Protein AF-A0A925F5R4-F1 (afdb_monomer_lite)

Radius of gyration: 21.8 Å; chains: 1; bounding box: 61×35×30 Å

Sequence (56 aa):
MRSLLFTVLLLTSSTGLFAQLSFIKEAYQKFEYKIPMRDGVKLHTAVYVPKDASAQ

Structure (mmCIF, N/CA/C/O backbone):
data_AF-A0A925F5R4-F1
#
_entry.id   AF-A0A925F5R4-F1
#
loop_
_atom_site.group_PDB
_atom_site.id
_atom_site.type_symbol
_atom_site.label_atom_id
_atom_site.label_alt_id
_atom_site.label_comp_id
_atom_site.label_asym_id
_atom_site.label_entity_id
_atom_site.label_seq_id
_atom_site.pdbx_PDB_ins_code
_atom_sit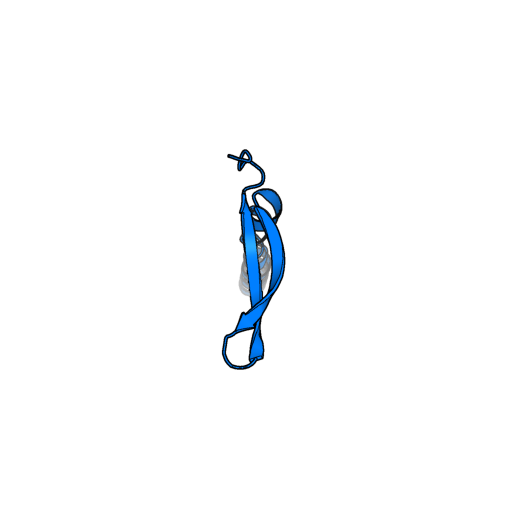e.Cartn_x
_atom_site.Cartn_y
_atom_site.Cartn_z
_atom_site.occupancy
_atom_site.B_iso_or_equiv
_atom_site.auth_seq_id
_atom_s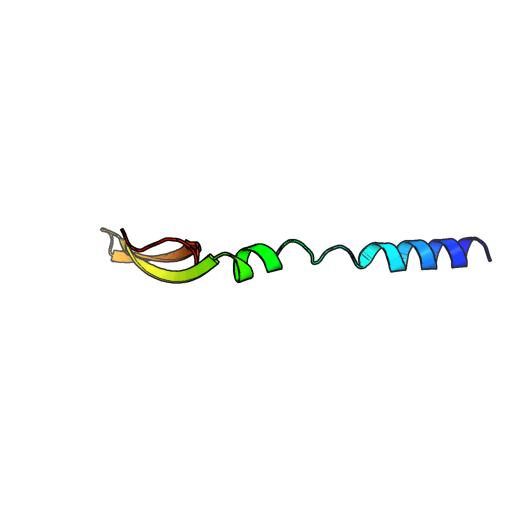ite.auth_comp_id
_atom_site.auth_asym_id
_atom_site.auth_atom_id
_atom_site.pdbx_PDB_model_num
ATOM 1 N N . MET A 1 1 ? 39.911 -26.958 10.228 1.00 61.69 1 MET A N 1
ATOM 2 C CA . MET A 1 1 ? 39.893 -26.324 8.886 1.00 61.69 1 MET A CA 1
ATOM 3 C C . MET A 1 1 ? 38.600 -26.593 8.105 1.00 61.69 1 MET A C 1
ATOM 5 O O . MET A 1 1 ? 38.044 -25.639 7.586 1.00 61.69 1 MET A O 1
ATOM 9 N N . ARG A 1 2 ? 38.057 -27.827 8.071 1.00 62.78 2 ARG A N 1
ATOM 10 C CA . ARG A 1 2 ? 36.777 -28.132 7.382 1.00 62.78 2 ARG A CA 1
ATOM 11 C C . ARG A 1 2 ? 35.538 -27.446 7.987 1.00 62.78 2 ARG A C 1
ATOM 13 O O . ARG A 1 2 ? 34.696 -27.000 7.222 1.00 62.78 2 ARG A O 1
ATOM 20 N N . SER A 1 3 ? 35.441 -27.297 9.317 1.00 60.31 3 SER A N 1
ATOM 21 C CA . SER A 1 3 ? 34.299 -26.584 9.927 1.00 60.31 3 SER A CA 1
ATOM 22 C C . SER A 1 3 ? 34.327 -25.079 9.653 1.00 60.31 3 SER A C 1
ATOM 24 O O . SER A 1 3 ? 33.280 -24.490 9.443 1.00 60.31 3 SER A O 1
ATOM 26 N N . LEU A 1 4 ? 35.518 -24.477 9.552 1.00 71.06 4 LEU A N 1
ATOM 27 C CA . LEU A 1 4 ? 35.688 -23.055 9.234 1.00 71.06 4 LEU A CA 1
ATOM 28 C C . LEU A 1 4 ? 35.219 -22.739 7.803 1.00 71.06 4 LEU A C 1
ATOM 30 O O . LEU A 1 4 ? 34.547 -21.741 7.573 1.00 71.06 4 LEU A O 1
ATOM 34 N N . LEU A 1 5 ? 35.506 -23.645 6.863 1.00 69.94 5 LEU A N 1
ATOM 35 C CA . LEU A 1 5 ? 35.008 -23.600 5.484 1.00 69.94 5 LEU A CA 1
ATOM 36 C C . LEU A 1 5 ? 33.477 -23.716 5.409 1.00 69.94 5 LEU A C 1
ATOM 38 O O . LEU A 1 5 ? 32.846 -23.023 4.616 1.00 69.94 5 LEU A O 1
ATOM 42 N N . PHE A 1 6 ? 32.877 -24.550 6.262 1.00 73.25 6 PHE A N 1
ATOM 43 C CA . PHE A 1 6 ? 31.425 -24.727 6.326 1.00 73.25 6 PHE A CA 1
ATOM 44 C C . PHE A 1 6 ? 30.716 -23.481 6.874 1.00 73.25 6 PHE A C 1
ATOM 46 O O . PHE A 1 6 ? 29.689 -23.069 6.339 1.00 73.25 6 PHE A O 1
ATOM 53 N N . T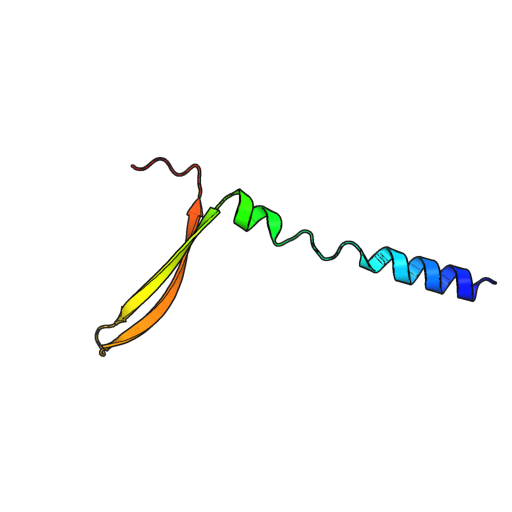HR A 1 7 ? 31.294 -22.834 7.890 1.00 75.50 7 THR A N 1
ATOM 54 C CA . THR A 1 7 ? 30.751 -21.592 8.458 1.00 75.50 7 THR A CA 1
ATOM 55 C C . THR A 1 7 ? 30.813 -20.433 7.462 1.00 75.50 7 THR A C 1
ATOM 57 O O . THR A 1 7 ? 29.866 -19.657 7.373 1.00 75.50 7 THR A O 1
ATOM 60 N N . VAL A 1 8 ? 31.883 -20.333 6.666 1.00 78.56 8 VAL A N 1
ATOM 61 C CA . VAL A 1 8 ? 32.017 -19.298 5.625 1.00 78.56 8 VAL A CA 1
ATOM 62 C C . VAL A 1 8 ? 31.001 -19.502 4.492 1.00 78.56 8 VAL A C 1
ATOM 64 O O . VAL A 1 8 ? 30.398 -18.533 4.040 1.00 78.56 8 VAL A O 1
ATOM 67 N N . LEU A 1 9 ? 30.747 -20.751 4.086 1.00 73.00 9 LEU A N 1
ATOM 68 C CA . LEU A 1 9 ? 29.742 -21.096 3.070 1.00 73.00 9 LEU A CA 1
ATOM 69 C C . LEU A 1 9 ? 28.301 -20.792 3.528 1.00 73.00 9 LEU A C 1
ATOM 71 O O . LEU A 1 9 ? 27.461 -20.353 2.740 1.00 73.00 9 LEU A O 1
ATOM 75 N N . LEU A 1 10 ? 28.009 -21.003 4.814 1.00 68.38 10 LEU A N 1
ATOM 76 C CA . LEU A 1 10 ? 26.700 -20.690 5.390 1.00 68.38 10 LEU A CA 1
ATOM 77 C C . LEU A 1 10 ? 26.465 -19.172 5.477 1.00 68.38 10 LEU A C 1
ATOM 79 O O . LEU A 1 10 ? 25.345 -18.704 5.280 1.00 68.38 10 LEU A O 1
ATOM 83 N N . LEU A 1 11 ? 27.526 -18.399 5.730 1.00 66.69 11 LEU A N 1
ATOM 84 C CA . LEU A 1 11 ? 27.450 -16.947 5.883 1.00 66.69 11 LEU A CA 1
ATOM 85 C C . LEU A 1 11 ? 27.207 -16.232 4.542 1.00 66.69 11 LEU A C 1
ATOM 87 O O . LEU A 1 11 ? 26.418 -15.289 4.487 1.00 66.69 11 LEU A O 1
ATOM 91 N N . THR A 1 12 ? 27.800 -16.709 3.443 1.00 65.25 12 THR A N 1
ATOM 92 C CA . THR A 1 12 ? 27.624 -16.113 2.101 1.00 65.25 12 THR A CA 1
ATOM 93 C C . THR A 1 12 ? 26.247 -16.385 1.488 1.00 65.25 12 THR A C 1
ATOM 95 O O . THR A 1 12 ? 25.733 -15.551 0.739 1.00 65.25 12 THR A O 1
ATOM 98 N N . SER A 1 13 ? 25.609 -17.499 1.854 1.00 65.19 13 SER A N 1
ATOM 99 C CA . SER A 1 13 ? 24.297 -17.920 1.332 1.00 65.19 13 SER A CA 1
ATOM 100 C C . SER A 1 13 ? 23.126 -17.028 1.786 1.00 65.19 13 SER A C 1
ATOM 102 O O . SER A 1 13 ? 22.048 -17.072 1.201 1.00 65.19 13 SER A O 1
ATOM 104 N N . SER A 1 14 ? 23.324 -16.189 2.809 1.00 62.78 14 SER A N 1
ATOM 105 C CA . SER A 1 14 ? 22.279 -15.320 3.379 1.00 62.78 14 SER A CA 1
ATOM 106 C C . SER A 1 14 ? 22.053 -14.000 2.621 1.00 62.78 14 SER A C 1
ATOM 108 O O . SER A 1 14 ? 21.069 -13.303 2.866 1.00 62.78 14 SER A O 1
ATOM 110 N N . THR A 1 15 ? 22.923 -13.660 1.665 1.00 63.22 15 THR A N 1
ATOM 111 C CA . THR A 1 15 ? 22.899 -12.368 0.948 1.00 63.22 15 THR A CA 1
ATOM 112 C C . THR A 1 15 ? 21.775 -12.234 -0.094 1.00 63.22 15 THR A C 1
ATOM 114 O O . THR A 1 15 ? 21.492 -11.128 -0.548 1.00 63.22 15 THR A O 1
ATOM 117 N N . GLY A 1 16 ? 21.083 -13.324 -0.446 1.00 63.41 16 GLY A N 1
ATOM 118 C CA . GLY A 1 16 ? 20.064 -13.355 -1.507 1.00 63.41 16 GLY A CA 1
ATOM 119 C C . GLY A 1 16 ? 18.626 -12.990 -1.103 1.00 63.41 16 GLY A C 1
ATOM 120 O O . GLY A 1 16 ? 17.730 -13.071 -1.938 1.00 63.41 16 GLY A O 1
ATOM 121 N N . LEU A 1 17 ? 18.358 -12.604 0.149 1.00 60.38 17 LEU A N 1
ATOM 122 C CA . LEU A 1 17 ? 16.981 -12.479 0.667 1.00 60.38 17 LEU A CA 1
ATOM 123 C C . LEU A 1 17 ? 16.253 -11.151 0.350 1.00 60.38 17 LEU A C 1
ATOM 125 O O . LEU A 1 17 ? 15.101 -10.987 0.743 1.00 60.38 17 LEU A O 1
ATOM 129 N N . PHE A 1 18 ? 16.866 -10.202 -0.368 1.00 60.28 18 PHE A N 1
ATOM 130 C CA . PHE A 1 18 ? 16.298 -8.852 -0.571 1.00 60.28 18 PHE A CA 1
ATOM 131 C C . PHE A 1 18 ? 15.588 -8.613 -1.920 1.00 60.28 18 PHE A C 1
ATOM 133 O O . PHE A 1 18 ? 15.136 -7.499 -2.183 1.00 60.28 18 PHE A O 1
ATOM 140 N N . ALA A 1 19 ? 15.438 -9.631 -2.772 1.00 61.12 19 ALA A N 1
ATOM 141 C CA . ALA A 1 19 ? 14.989 -9.446 -4.159 1.00 61.12 19 ALA A CA 1
ATOM 142 C C . ALA A 1 19 ? 13.497 -9.086 -4.350 1.00 61.12 19 ALA A C 1
ATOM 144 O O . ALA A 1 19 ? 13.115 -8.623 -5.419 1.00 61.12 19 ALA A O 1
ATOM 145 N N . GLN A 1 20 ? 12.627 -9.279 -3.354 1.00 63.53 20 GLN A N 1
ATOM 146 C CA . GLN A 1 20 ? 11.177 -9.258 -3.606 1.00 63.53 20 GLN A CA 1
ATOM 147 C C . GLN A 1 20 ? 10.519 -7.861 -3.573 1.00 63.53 20 GLN A C 1
ATOM 149 O O . GLN A 1 20 ? 9.391 -7.702 -4.031 1.00 63.53 20 GLN A O 1
ATOM 154 N N . LEU A 1 21 ? 11.188 -6.832 -3.039 1.00 62.44 21 LEU A N 1
ATOM 155 C CA . LEU A 1 21 ? 10.564 -5.520 -2.783 1.00 62.44 21 LEU A CA 1
ATOM 156 C C . LEU A 1 21 ? 10.837 -4.448 -3.850 1.00 62.44 21 LEU A C 1
ATOM 158 O O . LEU A 1 21 ? 10.132 -3.436 -3.872 1.00 62.44 21 LEU A O 1
ATOM 162 N N . SER A 1 22 ? 11.841 -4.629 -4.710 1.00 74.19 22 SER A N 1
ATOM 163 C CA . SER A 1 22 ? 12.216 -3.644 -5.736 1.00 74.19 22 SER A CA 1
ATOM 164 C C . SER A 1 22 ? 11.165 -3.542 -6.841 1.00 74.19 22 SER A C 1
ATOM 166 O O . SER A 1 22 ? 10.695 -2.444 -7.138 1.00 74.19 22 SER A O 1
ATOM 168 N N . PHE A 1 23 ? 10.701 -4.686 -7.353 1.00 81.06 23 PHE A N 1
ATOM 169 C CA . PHE A 1 23 ? 9.768 -4.753 -8.482 1.00 81.06 23 PHE A CA 1
ATOM 170 C C . PHE A 1 23 ? 8.489 -3.927 -8.269 1.00 81.06 23 PHE A C 1
ATOM 172 O O . PHE A 1 23 ? 8.073 -3.176 -9.147 1.00 81.06 23 PHE A O 1
ATOM 179 N N . ILE A 1 24 ? 7.881 -4.005 -7.080 1.00 82.56 24 ILE A N 1
ATOM 180 C CA . ILE A 1 24 ? 6.629 -3.288 -6.787 1.00 82.56 24 ILE A CA 1
ATOM 181 C C . ILE A 1 24 ? 6.846 -1.768 -6.817 1.00 82.56 24 ILE A C 1
ATOM 183 O O . ILE A 1 24 ? 6.022 -1.043 -7.366 1.00 82.56 24 ILE A O 1
ATOM 187 N N . LYS A 1 25 ? 7.958 -1.272 -6.259 1.00 83.50 25 LYS A N 1
ATOM 188 C CA . LYS A 1 25 ? 8.278 0.169 -6.249 1.00 83.50 25 LYS A CA 1
ATOM 189 C C . LYS A 1 25 ? 8.628 0.694 -7.642 1.00 83.50 25 LYS A C 1
ATOM 191 O O . LYS A 1 25 ? 8.379 1.861 -7.955 1.00 83.50 25 LYS A O 1
ATOM 196 N N . GLU A 1 26 ? 9.228 -0.155 -8.467 1.00 86.75 26 GLU A N 1
ATOM 197 C CA . GLU A 1 26 ? 9.613 0.172 -9.836 1.00 86.75 26 GLU A CA 1
ATOM 198 C C . GLU A 1 26 ? 8.395 0.226 -10.761 1.00 86.75 26 GLU A C 1
ATOM 200 O O . GLU A 1 26 ? 8.233 1.225 -11.460 1.00 86.75 26 GLU A O 1
ATOM 205 N N . ALA A 1 27 ? 7.503 -0.765 -10.698 1.00 90.50 27 ALA A N 1
ATOM 206 C CA . ALA A 1 27 ? 6.366 -0.894 -11.611 1.00 90.50 27 ALA A CA 1
ATOM 207 C C . ALA A 1 27 ? 5.094 -0.146 -11.166 1.00 90.50 27 ALA A C 1
ATOM 209 O O . ALA A 1 27 ? 4.287 0.231 -12.014 1.00 90.50 27 ALA A O 1
ATOM 210 N N . TYR A 1 28 ? 4.907 0.112 -9.864 1.00 93.00 28 TYR A N 1
ATOM 211 C CA . TYR A 1 28 ? 3.659 0.672 -9.331 1.00 93.00 28 TYR A CA 1
ATOM 212 C C . TYR A 1 28 ? 3.869 1.979 -8.566 1.00 93.00 28 TYR A C 1
ATOM 214 O O . TYR A 1 28 ? 4.862 2.171 -7.861 1.00 93.00 28 TYR A O 1
ATOM 222 N N . GLN A 1 29 ? 2.887 2.872 -8.664 1.00 93.25 29 GLN A N 1
ATOM 223 C CA . GLN A 1 29 ? 2.731 4.019 -7.780 1.00 93.25 29 GLN A CA 1
ATOM 224 C C . GLN A 1 29 ? 1.814 3.635 -6.617 1.00 93.25 29 GLN A C 1
ATOM 226 O O . GLN A 1 29 ? 0.703 3.143 -6.822 1.00 93.25 29 GLN A O 1
ATOM 231 N N . LYS A 1 30 ? 2.276 3.868 -5.386 1.00 94.38 30 LYS A N 1
ATOM 232 C CA . LYS A 1 30 ? 1.482 3.634 -4.177 1.00 94.38 30 LYS A CA 1
ATOM 233 C C . LYS A 1 30 ? 0.716 4.898 -3.795 1.00 94.38 30 LYS A C 1
ATOM 235 O O . LYS A 1 30 ? 1.305 5.980 -3.743 1.00 94.38 30 LYS A O 1
ATOM 240 N N . PHE A 1 31 ? -0.553 4.725 -3.454 1.00 95.31 31 PHE A N 1
ATOM 241 C CA . PHE A 1 31 ? -1.415 5.736 -2.857 1.00 95.31 31 PHE A CA 1
ATOM 242 C C . PHE A 1 31 ? -1.999 5.213 -1.550 1.00 95.31 31 PHE A C 1
ATOM 244 O O . PHE A 1 31 ? -2.290 4.024 -1.420 1.00 95.31 31 PHE A O 1
ATOM 251 N N . GLU A 1 32 ? -2.181 6.101 -0.582 1.00 97.75 32 GLU A N 1
ATOM 252 C CA . GLU A 1 32 ? -2.774 5.764 0.708 1.00 97.75 32 GLU A CA 1
ATOM 253 C C . GLU A 1 32 ? -3.991 6.644 0.960 1.00 97.75 32 GLU A C 1
ATOM 255 O O . GLU A 1 32 ? -3.929 7.870 0.857 1.00 97.75 32 GLU A O 1
ATOM 260 N N . TYR A 1 33 ? -5.107 6.001 1.294 1.00 97.62 33 TYR A N 1
ATOM 261 C CA . TYR A 1 33 ? -6.387 6.658 1.507 1.00 97.62 33 TYR A CA 1
ATOM 262 C C . TYR A 1 33 ? -6.994 6.263 2.849 1.00 97.62 33 TYR A C 1
ATOM 264 O O . TYR A 1 33 ? -6.747 5.185 3.400 1.00 97.62 33 TYR A O 1
ATOM 272 N N . LYS A 1 34 ? -7.843 7.154 3.358 1.00 97.88 34 LYS A N 1
ATOM 273 C CA . LY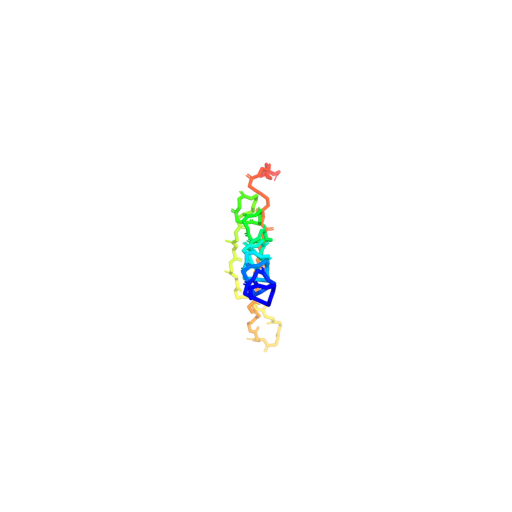S A 1 34 ? -8.729 6.905 4.493 1.00 97.88 34 LYS A CA 1
ATOM 274 C C . LYS A 1 34 ? -10.161 6.859 3.978 1.00 97.88 34 LYS A C 1
ATOM 276 O O . LYS A 1 34 ? -10.813 7.896 3.901 1.00 97.88 34 LYS A O 1
ATOM 281 N N . ILE A 1 35 ? -10.622 5.673 3.594 1.00 97.50 35 ILE A N 1
ATOM 282 C CA . ILE A 1 35 ? -11.949 5.501 2.995 1.00 97.50 35 ILE A CA 1
ATOM 283 C C . ILE A 1 35 ? -12.996 5.547 4.113 1.00 97.50 35 ILE A C 1
ATOM 285 O O . ILE A 1 35 ? -12.922 4.719 5.025 1.00 97.50 35 ILE A O 1
ATOM 289 N N . PRO A 1 36 ? -13.932 6.513 4.095 1.00 97.75 36 PRO A N 1
ATOM 290 C CA . PRO A 1 36 ? -15.007 6.559 5.070 1.00 97.75 36 P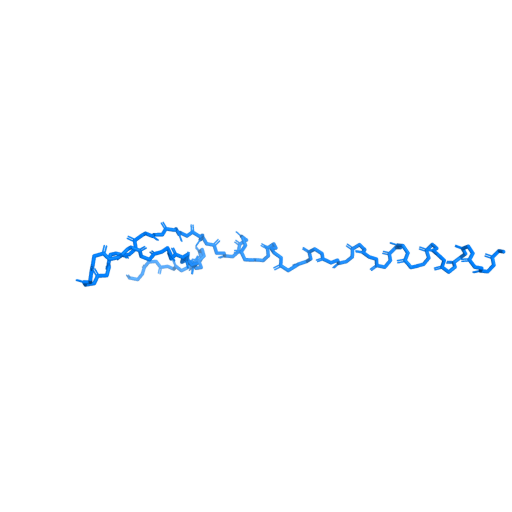RO A CA 1
ATOM 291 C C . PRO A 1 36 ? -16.028 5.462 4.772 1.00 97.75 36 PRO A C 1
ATOM 293 O O . PRO A 1 36 ? -16.480 5.295 3.639 1.00 97.75 36 PRO A O 1
ATOM 296 N N . MET A 1 37 ? -16.406 4.734 5.810 1.00 97.38 37 MET A N 1
ATOM 297 C CA . MET A 1 37 ? -17.446 3.718 5.767 1.00 97.38 37 MET A CA 1
ATOM 298 C C . MET A 1 37 ? -18.790 4.312 6.201 1.00 97.38 37 MET A C 1
ATOM 300 O O . MET A 1 37 ? -18.861 5.409 6.761 1.00 97.38 37 MET A O 1
ATOM 304 N N . ARG A 1 38 ? -19.882 3.580 5.946 1.00 97.81 38 ARG A N 1
ATOM 305 C CA . ARG A 1 38 ? -21.250 4.018 6.289 1.00 97.81 38 ARG A CA 1
ATOM 306 C C . ARG A 1 38 ? -21.475 4.208 7.789 1.00 97.81 38 ARG A C 1
ATOM 308 O O . ARG A 1 38 ? -22.334 4.989 8.175 1.00 97.81 38 ARG A O 1
ATOM 315 N N . ASP A 1 39 ? -20.728 3.484 8.608 1.00 97.38 39 ASP A N 1
ATOM 316 C CA . ASP A 1 39 ? -20.750 3.546 10.070 1.00 97.38 39 ASP A CA 1
ATOM 317 C C . ASP A 1 39 ? -19.848 4.660 10.642 1.00 97.38 39 ASP A C 1
ATOM 319 O O . ASP A 1 39 ? -19.770 4.829 11.856 1.00 97.38 39 ASP A O 1
ATOM 323 N N . GLY A 1 40 ? -19.167 5.430 9.786 1.00 96.50 40 GLY A N 1
ATOM 324 C CA . GLY A 1 40 ? -18.264 6.511 10.182 1.00 96.50 40 GLY A CA 1
ATOM 325 C C . GLY A 1 40 ? -16.819 6.080 10.454 1.00 96.50 40 GLY A C 1
ATOM 326 O O . GLY A 1 40 ? -15.958 6.947 10.640 1.00 96.50 40 GLY A O 1
ATOM 327 N N . VAL A 1 41 ? -16.503 4.780 10.427 1.00 97.38 41 VAL A N 1
ATOM 328 C CA . VAL A 1 41 ? -15.120 4.296 10.552 1.00 97.38 41 VAL A CA 1
ATOM 329 C C . VAL A 1 41 ? -14.335 4.633 9.281 1.00 97.38 41 VAL A C 1
ATOM 331 O O . VA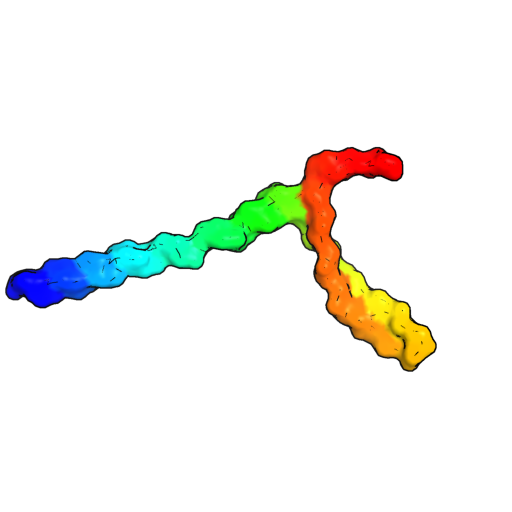L A 1 41 ? -14.865 4.597 8.173 1.00 97.38 41 VAL A O 1
ATOM 334 N N . LYS A 1 42 ? -13.046 4.970 9.417 1.00 98.19 42 LYS A N 1
ATOM 335 C CA . LYS A 1 42 ? -12.157 5.228 8.274 1.00 98.19 42 LYS A CA 1
ATOM 336 C C . LYS A 1 42 ? -11.159 4.094 8.094 1.00 98.19 42 LYS A C 1
ATOM 338 O O . LYS A 1 42 ? -10.282 3.905 8.939 1.00 98.19 42 LYS A O 1
ATOM 343 N N . LEU A 1 43 ? -11.238 3.392 6.968 1.00 97.94 43 LEU A N 1
ATOM 344 C CA . LEU A 1 43 ? -10.310 2.312 6.645 1.00 97.94 43 LEU A CA 1
ATOM 345 C C . LEU A 1 43 ? -9.028 2.860 6.029 1.00 97.94 43 LEU A C 1
ATOM 347 O O . LEU A 1 43 ? -9.057 3.638 5.076 1.00 97.94 43 LEU A O 1
ATOM 351 N N . HIS A 1 44 ? -7.891 2.423 6.563 1.00 97.94 44 HIS A N 1
ATOM 352 C CA . HIS A 1 44 ? -6.606 2.639 5.917 1.00 97.94 44 HIS A CA 1
ATOM 353 C C . HIS A 1 44 ? -6.478 1.708 4.713 1.00 97.94 44 HIS A C 1
ATOM 355 O O . HIS A 1 44 ? -6.502 0.491 4.874 1.00 97.94 44 HIS A O 1
ATOM 361 N N . THR A 1 45 ? -6.322 2.284 3.526 1.00 97.56 45 THR A N 1
ATOM 362 C CA . THR A 1 45 ? -6.270 1.529 2.273 1.00 97.56 45 THR A CA 1
ATOM 363 C C . THR A 1 45 ? -5.038 1.940 1.483 1.00 97.56 45 THR A C 1
ATOM 365 O O . THR A 1 45 ? -4.855 3.126 1.218 1.00 97.56 45 THR A O 1
ATOM 368 N N . ALA A 1 46 ? -4.209 0.968 1.100 1.00 97.00 46 ALA A N 1
ATOM 369 C CA . ALA A 1 46 ? -3.090 1.172 0.187 1.00 97.00 46 ALA A CA 1
ATOM 370 C C . ALA A 1 46 ? -3.479 0.679 -1.213 1.00 97.00 46 ALA A C 1
ATOM 372 O O . ALA A 1 46 ? -3.843 -0.485 -1.374 1.00 97.00 46 ALA A O 1
ATOM 373 N N . VAL A 1 47 ? -3.396 1.556 -2.210 1.00 95.62 47 VAL A N 1
ATOM 374 C CA . VAL A 1 47 ? -3.720 1.274 -3.614 1.00 95.62 47 VAL A CA 1
ATOM 375 C C . VAL A 1 47 ? -2.433 1.329 -4.433 1.00 95.62 47 VAL A C 1
ATOM 377 O O . VAL A 1 47 ? -1.673 2.287 -4.314 1.00 95.62 47 VAL A O 1
ATOM 380 N N . TYR A 1 48 ? -2.187 0.312 -5.260 1.00 94.00 48 TYR A N 1
ATOM 381 C CA . TYR A 1 48 ? -1.044 0.253 -6.174 1.00 94.00 48 TYR A CA 1
ATOM 382 C C . TYR A 1 48 ? -1.545 0.365 -7.611 1.00 94.00 48 TYR A C 1
ATOM 384 O O . TYR A 1 48 ? -2.289 -0.497 -8.072 1.00 94.00 48 TYR A O 1
ATOM 392 N N . VAL A 1 49 ? -1.139 1.423 -8.309 1.00 93.12 49 VAL A N 1
ATOM 393 C CA . VAL A 1 49 ? -1.513 1.671 -9.708 1.00 93.12 49 VAL A CA 1
ATOM 394 C C . VAL A 1 49 ? -0.286 1.432 -10.592 1.00 93.12 49 VAL A C 1
ATOM 396 O O . VAL A 1 49 ? 0.767 1.992 -10.275 1.00 93.12 49 VAL A O 1
ATOM 399 N N . PRO A 1 50 ? -0.370 0.611 -11.657 1.00 93.50 50 PRO A N 1
ATOM 400 C CA . PRO A 1 50 ? 0.729 0.455 -12.608 1.00 93.50 50 PRO A CA 1
ATOM 401 C C . PRO A 1 50 ? 1.131 1.810 -13.195 1.00 93.50 50 PRO A C 1
ATOM 403 O O . PRO A 1 50 ? 0.268 2.611 -13.554 1.00 93.50 50 PRO A O 1
ATOM 406 N N . LYS A 1 51 ? 2.431 2.098 -13.286 1.00 89.94 51 LYS A N 1
ATOM 407 C CA . LYS A 1 51 ? 2.914 3.389 -13.816 1.00 89.94 51 LYS A CA 1
ATOM 408 C C . LYS A 1 51 ? 2.658 3.563 -15.315 1.00 89.94 51 LYS A C 1
ATOM 410 O O . LYS A 1 51 ? 2.649 4.687 -15.801 1.00 89.94 51 LYS A O 1
ATOM 415 N N . ASP A 1 52 ? 2.468 2.463 -16.028 1.00 88.75 52 ASP A N 1
ATOM 416 C CA . ASP A 1 52 ? 2.142 2.391 -17.452 1.00 88.75 52 ASP A CA 1
ATOM 417 C C . ASP A 1 52 ? 0.630 2.322 -17.721 1.00 88.75 52 ASP A C 1
ATOM 419 O O . ASP A 1 52 ? 0.214 2.242 -18.879 1.00 88.75 52 ASP A O 1
ATOM 423 N N . ALA A 1 53 ? -0.206 2.397 -16.679 1.00 79.00 53 ALA A N 1
ATOM 424 C CA . ALA A 1 53 ? -1.642 2.532 -16.846 1.00 79.00 53 ALA A CA 1
ATOM 425 C C . ALA A 1 53 ? -1.937 3.875 -17.531 1.00 79.00 53 ALA A C 1
ATOM 427 O O . ALA A 1 53 ? -1.888 4.937 -16.909 1.00 79.00 53 ALA A O 1
ATOM 428 N N . SER A 1 54 ? -2.227 3.835 -18.833 1.00 72.06 54 SER A N 1
ATOM 429 C CA . SER A 1 54 ? -2.773 4.997 -19.531 1.00 72.06 54 SER A CA 1
ATOM 430 C C . SER A 1 54 ? -4.104 5.360 -18.880 1.00 72.06 54 SER A C 1
ATOM 432 O O . SER A 1 54 ? -4.942 4.484 -18.667 1.00 72.06 54 SER A O 1
ATOM 434 N N . ALA A 1 55 ? -4.285 6.636 -18.535 1.00 62.66 55 ALA A N 1
ATOM 435 C CA . ALA A 1 55 ? -5.578 7.133 -18.088 1.00 62.66 55 ALA A CA 1
ATOM 436 C C . ALA A 1 55 ? -6.579 6.897 -19.225 1.00 62.66 55 ALA A C 1
ATOM 438 O O . ALA A 1 55 ? -6.415 7.454 -20.311 1.00 62.66 55 ALA A O 1
ATOM 439 N N . GLN A 1 56 ? -7.536 6.004 -18.990 1.00 58.97 56 GLN A N 1
ATOM 440 C CA . GLN A 1 56 ? -8.619 5.722 -19.921 1.00 58.97 56 GLN A CA 1
ATOM 441 C C . GLN A 1 56 ? -9.770 6.702 -19.705 1.00 58.97 56 GLN A C 1
ATOM 443 O O . GLN A 1 56 ? -10.024 7.055 -18.529 1.00 58.97 56 GLN A O 1
#

Foldseek 3Di:
DVVVVVVVVVVVVPPPPPPPPPVQVVFWDWDWAQCQDPVRHTDTDIDTDGPPPDDD

Secondary structure (DSSP, 8-state):
-HHHHHHHHHHHGGGGTTTTSHHHHHHEEEEEEEEEPTTS-EEEEEEEEETT----

pLDDT: mean 81.33, std 14.6, range [58.97, 98.19]